Protein AF-A0A661ITM0-F1 (afdb_monomer_lite)

Secondary structure (DSSP, 8-state):
--------HHHHHHHHHHHHHHHTTT-HHHHHHHTTS-HHHHHHHHHHTTPPPPP------

Radius of gyration: 14.04 Å; chains: 1; bounding box: 41×26×34 Å

Structure (mmCIF, N/CA/C/O backbone):
data_AF-A0A661ITM0-F1
#
_entry.id   AF-A0A661ITM0-F1
#
loop_
_atom_site.group_PDB
_atom_site.id
_atom_site.type_symbol
_atom_site.label_atom_id
_atom_site.label_alt_id
_atom_site.label_comp_id
_atom_site.label_asym_id
_atom_site.label_entity_id
_atom_site.label_seq_id
_atom_site.pdbx_PDB_ins_code
_atom_site.Cartn_x
_atom_site.Cartn_y
_atom_site.Cartn_z
_atom_site.occupancy
_atom_site.B_iso_or_equiv
_atom_site.auth_seq_id
_atom_site.auth_comp_id
_atom_site.auth_asym_id
_atom_site.auth_atom_id
_atom_site.pdbx_PDB_model_num
ATOM 1 N N . MET A 1 1 ? -31.950 7.682 8.319 1.00 38.22 1 MET A N 1
ATOM 2 C CA . MET A 1 1 ? -30.769 8.565 8.380 1.00 38.22 1 MET A CA 1
ATOM 3 C C . MET A 1 1 ? -29.558 7.679 8.183 1.00 38.22 1 MET A C 1
ATOM 5 O O . MET A 1 1 ? -29.417 6.723 8.928 1.00 38.22 1 MET A O 1
ATOM 9 N N . THR A 1 2 ? -28.802 7.872 7.105 1.00 53.25 2 THR A N 1
ATOM 10 C CA . THR A 1 2 ? -27.634 7.039 6.791 1.00 53.25 2 THR A CA 1
ATOM 11 C C . THR A 1 2 ? -26.525 7.346 7.783 1.00 53.25 2 THR A C 1
ATOM 13 O O . THR A 1 2 ? -25.988 8.451 7.783 1.00 53.25 2 THR A O 1
ATOM 16 N N . ASP A 1 3 ? -26.229 6.369 8.632 1.00 56.91 3 ASP A N 1
ATOM 17 C CA . ASP A 1 3 ? -25.094 6.360 9.544 1.00 56.91 3 ASP A CA 1
ATOM 18 C C . ASP A 1 3 ? -23.815 6.442 8.696 1.00 56.91 3 ASP A C 1
ATOM 20 O O . ASP A 1 3 ? -23.361 5.458 8.107 1.00 56.91 3 ASP A O 1
ATOM 24 N N . ALA A 1 4 ? -23.294 7.654 8.504 1.00 65.31 4 ALA A N 1
ATOM 25 C CA . ALA A 1 4 ? -22.019 7.866 7.842 1.00 65.31 4 ALA A CA 1
ATOM 26 C C . ALA A 1 4 ? -20.931 7.395 8.809 1.00 65.31 4 ALA A C 1
ATOM 28 O O . ALA A 1 4 ? -20.385 8.184 9.578 1.00 65.31 4 ALA A O 1
ATOM 29 N N . HIS A 1 5 ? -20.670 6.087 8.809 1.00 77.69 5 HIS A N 1
ATOM 30 C CA . HIS A 1 5 ? -19.624 5.486 9.620 1.00 77.69 5 HIS A CA 1
ATOM 31 C C . HIS A 1 5 ? -18.289 6.148 9.265 1.00 77.69 5 HIS A C 1
ATOM 33 O O . HIS A 1 5 ? -17.751 5.957 8.169 1.00 77.69 5 HIS A O 1
ATOM 39 N N . LEU A 1 6 ? -17.785 6.987 10.171 1.00 87.00 6 LEU A N 1
ATOM 40 C CA . LEU A 1 6 ? -16.517 7.677 9.995 1.00 87.00 6 LEU A CA 1
ATOM 41 C C . LEU A 1 6 ? -15.408 6.624 9.973 1.00 87.00 6 LEU A C 1
ATOM 43 O O . LEU A 1 6 ? -15.114 6.003 10.993 1.00 87.00 6 LEU A O 1
ATOM 47 N N . LYS A 1 7 ? -14.798 6.423 8.804 1.00 89.19 7 LYS A N 1
ATOM 48 C CA . LYS A 1 7 ? -13.698 5.471 8.651 1.00 89.19 7 LYS A CA 1
ATOM 49 C C . LYS A 1 7 ? -12.543 5.850 9.567 1.00 89.19 7 LYS A C 1
ATOM 51 O O . LYS A 1 7 ? -12.142 7.012 9.656 1.00 89.19 7 LYS A O 1
ATOM 56 N N . SER A 1 8 ? -11.951 4.846 10.192 1.00 93.75 8 SER A N 1
ATOM 57 C CA . SER A 1 8 ? -10.698 5.009 10.911 1.00 93.75 8 SER A CA 1
ATOM 58 C C . SER A 1 8 ? -9.569 5.401 9.952 1.00 93.75 8 SER A C 1
ATOM 60 O O . SER A 1 8 ? -9.556 5.033 8.774 1.00 93.75 8 SER A O 1
ATOM 62 N N . LEU A 1 9 ? -8.537 6.071 10.475 1.00 93.38 9 LEU A N 1
ATOM 63 C CA . LEU A 1 9 ? -7.315 6.358 9.710 1.00 93.38 9 LEU A CA 1
ATOM 64 C C . LEU A 1 9 ? -6.692 5.089 9.111 1.00 93.38 9 LEU A C 1
ATOM 66 O O . LEU A 1 9 ? -6.089 5.131 8.039 1.00 93.38 9 LEU A O 1
ATOM 70 N N . LYS A 1 10 ? -6.849 3.951 9.800 1.00 92.94 10 LYS A N 1
ATOM 71 C CA . LYS A 1 10 ? -6.371 2.649 9.337 1.00 92.94 10 LYS A CA 1
ATOM 72 C C . LYS A 1 10 ? -7.093 2.212 8.061 1.00 92.94 10 LYS A C 1
ATOM 74 O O . LYS A 1 10 ? -6.434 1.751 7.132 1.00 92.94 10 LYS A O 1
ATOM 79 N N . GLU A 1 11 ? -8.412 2.365 8.008 1.00 93.88 11 GLU A N 1
ATOM 80 C CA . GLU A 1 11 ? -9.225 2.009 6.840 1.00 93.88 11 GLU A CA 1
ATOM 81 C C . GLU A 1 11 ? -8.946 2.938 5.666 1.00 93.88 11 GLU A C 1
ATOM 83 O O . GLU A 1 11 ? -8.648 2.454 4.578 1.00 93.88 11 GLU A O 1
ATOM 88 N N . VAL A 1 12 ? -8.920 4.254 5.904 1.00 95.31 12 VAL A N 1
ATOM 89 C CA . VAL A 1 12 ? -8.590 5.242 4.864 1.00 95.31 12 VAL A CA 1
ATOM 90 C C . VAL A 1 12 ? -7.209 4.961 4.269 1.00 95.31 12 VAL A C 1
ATOM 92 O O . VAL A 1 12 ? -7.042 4.936 3.050 1.00 95.31 12 VAL A O 1
ATOM 95 N N . LYS A 1 13 ? -6.210 4.675 5.113 1.00 95.06 13 LYS A N 1
ATOM 96 C CA . LYS A 1 13 ? -4.860 4.338 4.649 1.00 95.06 13 LYS A CA 1
ATOM 97 C C . LYS A 1 13 ? -4.824 3.023 3.867 1.00 95.06 13 LYS A C 1
ATOM 99 O O . LYS A 1 13 ? -4.131 2.945 2.854 1.00 95.06 13 LYS A O 1
ATOM 104 N N . ARG A 1 14 ? -5.560 2.000 4.313 1.00 95.88 14 ARG A N 1
ATOM 105 C CA . ARG A 1 14 ? -5.664 0.713 3.610 1.00 95.88 14 ARG A CA 1
ATOM 106 C C . ARG A 1 14 ? -6.276 0.887 2.220 1.00 95.88 14 ARG A C 1
ATOM 108 O O . ARG A 1 14 ? -5.734 0.353 1.258 1.00 95.88 14 ARG A O 1
ATOM 115 N N . GLU A 1 15 ? -7.376 1.623 2.118 1.00 96.12 15 GLU A N 1
ATOM 116 C CA . GLU A 1 15 ? -8.058 1.904 0.850 1.00 96.12 15 GLU A CA 1
ATOM 117 C C . GLU A 1 15 ? -7.172 2.695 -0.106 1.00 96.12 15 GLU A C 1
ATOM 119 O O . GLU A 1 15 ? -7.077 2.352 -1.281 1.00 96.12 15 GLU A O 1
ATOM 124 N N . TYR A 1 16 ? -6.461 3.702 0.404 1.00 96.88 16 TYR A N 1
ATOM 125 C CA . TYR A 1 16 ? -5.538 4.481 -0.411 1.00 96.88 16 TYR A CA 1
ATOM 126 C C . TYR A 1 16 ? -4.393 3.627 -0.973 1.00 96.88 16 TYR A C 1
ATOM 128 O O . TYR A 1 16 ? -4.084 3.716 -2.158 1.00 96.88 16 TYR A O 1
ATOM 136 N N . ILE A 1 17 ? -3.798 2.749 -0.156 1.00 96.94 17 ILE A N 1
ATOM 137 C CA . ILE A 1 17 ? -2.754 1.823 -0.622 1.00 96.94 17 ILE A CA 1
ATOM 138 C C . ILE A 1 17 ? -3.297 0.874 -1.694 1.00 96.94 17 ILE A C 1
ATOM 140 O O . ILE A 1 17 ? -2.615 0.655 -2.689 1.00 96.94 17 ILE A O 1
ATOM 144 N N . LEU A 1 18 ? -4.504 0.329 -1.514 1.00 97.12 18 LEU A N 1
ATOM 145 C CA . LEU A 1 18 ? -5.138 -0.540 -2.512 1.00 97.12 18 LEU A CA 1
ATOM 146 C C . LEU A 1 18 ? -5.357 0.181 -3.839 1.00 97.12 18 LEU A C 1
ATOM 148 O O . LEU A 1 18 ? -4.949 -0.333 -4.873 1.00 97.12 18 LEU A O 1
ATOM 152 N N . LYS A 1 19 ? -5.905 1.396 -3.798 1.00 97.38 19 LYS A N 1
ATOM 153 C CA . LYS A 1 19 ? -6.117 2.209 -4.995 1.00 97.38 19 LYS A CA 1
ATOM 154 C C . LYS A 1 19 ? -4.811 2.455 -5.755 1.00 97.38 19 LYS A C 1
ATOM 156 O O . LYS A 1 19 ? -4.766 2.273 -6.964 1.00 97.38 19 LYS A O 1
ATOM 161 N N . VAL A 1 20 ? -3.735 2.816 -5.052 1.00 97.81 20 VAL A N 1
ATOM 162 C CA . VAL A 1 20 ? -2.436 3.044 -5.705 1.00 97.81 20 VAL A CA 1
ATOM 163 C C . VAL A 1 20 ? -1.846 1.750 -6.274 1.00 97.81 20 VAL A C 1
AT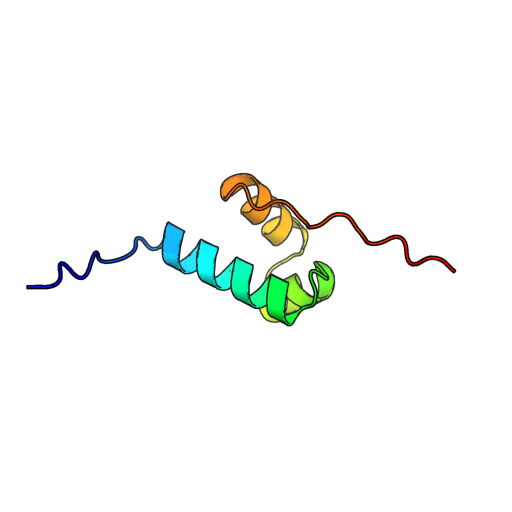OM 165 O O . VAL A 1 20 ? -1.227 1.793 -7.331 1.00 97.81 20 VAL A O 1
ATOM 168 N N . LEU A 1 21 ? -2.046 0.602 -5.616 1.00 96.62 21 LEU A N 1
ATOM 169 C CA . LEU A 1 21 ? -1.639 -0.697 -6.166 1.00 96.62 21 LEU A CA 1
ATOM 170 C C . LEU A 1 21 ? -2.410 -1.041 -7.443 1.00 96.62 21 LEU A C 1
ATOM 172 O O . LEU A 1 21 ? -1.815 -1.562 -8.376 1.00 96.62 21 LEU A O 1
ATOM 176 N N . GLU A 1 22 ? -3.710 -0.759 -7.497 1.00 95.75 22 GLU A N 1
ATOM 177 C CA . GLU A 1 22 ? -4.523 -0.969 -8.699 1.00 95.75 22 GLU A CA 1
ATOM 178 C C . GLU A 1 22 ? -4.071 -0.047 -9.841 1.00 95.75 22 GLU A C 1
ATOM 180 O O . GLU A 1 22 ? -3.824 -0.519 -10.949 1.00 95.75 22 GLU A O 1
ATOM 185 N N . GLU A 1 23 ? -3.866 1.244 -9.561 1.00 96.31 23 GLU A N 1
ATOM 186 C CA . GLU A 1 23 ? -3.363 2.235 -10.529 1.00 96.31 23 GLU A CA 1
ATOM 187 C C . GLU A 1 23 ? -1.941 1.930 -11.025 1.00 96.31 23 GLU A C 1
ATOM 189 O O . GLU A 1 23 ? -1.567 2.306 -12.138 1.00 96.31 23 GLU A O 1
ATOM 194 N N . SER A 1 24 ? -1.129 1.259 -10.207 1.00 95.69 24 SER A N 1
ATOM 195 C CA . SER A 1 24 ? 0.221 0.833 -10.570 1.00 95.69 24 SER A CA 1
ATOM 196 C C . SER A 1 24 ? 0.272 -0.566 -11.183 1.00 95.69 24 SER A C 1
ATOM 198 O O . SER A 1 24 ? 1.368 -1.115 -11.285 1.00 95.69 24 SER A O 1
ATOM 200 N N . GLU A 1 25 ? -0.870 -1.178 -11.512 1.00 95.31 25 GLU A N 1
ATOM 201 C CA . GLU A 1 25 ? -0.954 -2.554 -12.028 1.00 95.31 25 GLU A CA 1
ATOM 202 C C . GLU A 1 25 ? -0.227 -3.572 -11.130 1.00 95.31 25 GLU A C 1
ATOM 204 O O . GLU A 1 25 ? 0.411 -4.520 -11.583 1.00 95.31 25 GLU A O 1
ATOM 209 N N . TRP A 1 26 ? -0.304 -3.362 -9.816 1.00 95.00 26 TRP A N 1
ATOM 210 C CA . TRP A 1 26 ? 0.341 -4.166 -8.778 1.00 95.00 26 TRP A CA 1
ATOM 211 C C . TRP A 1 26 ? 1.879 -4.196 -8.829 1.00 95.00 26 TRP A C 1
ATOM 213 O O . TRP A 1 26 ? 2.507 -5.001 -8.130 1.00 95.00 26 TRP A O 1
ATOM 223 N N . ASP A 1 27 ? 2.510 -3.283 -9.573 1.00 94.62 27 ASP A N 1
ATOM 224 C CA . ASP A 1 27 ? 3.949 -3.034 -9.499 1.00 94.62 27 ASP A CA 1
ATOM 225 C C . ASP A 1 27 ? 4.308 -2.353 -8.167 1.00 94.62 27 ASP A C 1
ATOM 227 O O . ASP A 1 27 ? 4.009 -1.183 -7.923 1.00 94.62 27 ASP A O 1
ATOM 231 N N . LEU A 1 28 ? 4.982 -3.099 -7.288 1.00 94.94 28 LEU A N 1
ATOM 232 C CA . LEU A 1 28 ? 5.381 -2.623 -5.962 1.00 94.94 28 LEU A CA 1
ATOM 233 C C . LEU A 1 28 ? 6.403 -1.489 -5.985 1.00 94.94 28 LEU A C 1
ATOM 235 O O . LEU A 1 28 ? 6.441 -0.697 -5.042 1.00 94.94 28 LEU A O 1
ATOM 239 N N . GLU A 1 29 ? 7.266 -1.440 -6.994 1.00 95.62 29 GLU A N 1
ATOM 240 C CA . GLU A 1 29 ? 8.256 -0.379 -7.116 1.00 95.62 29 GLU A CA 1
ATOM 241 C C . GLU A 1 29 ? 7.545 0.921 -7.479 1.00 95.62 29 GLU A C 1
ATOM 243 O O . GLU A 1 29 ? 7.621 1.894 -6.720 1.00 95.62 29 GLU A O 1
ATOM 248 N N . ARG A 1 30 ? 6.732 0.886 -8.540 1.00 97.06 30 ARG A N 1
ATOM 249 C CA . ARG A 1 30 ? 5.915 2.022 -8.979 1.00 97.06 30 ARG A CA 1
ATOM 250 C C . ARG A 1 30 ? 4.948 2.488 -7.888 1.00 97.06 30 ARG A C 1
ATOM 252 O O . ARG A 1 30 ? 4.893 3.681 -7.591 1.00 97.06 30 ARG A O 1
ATOM 259 N N . ALA A 1 31 ? 4.245 1.568 -7.228 1.00 97.62 31 ALA A N 1
ATOM 260 C CA . ALA A 1 31 ? 3.358 1.891 -6.110 1.00 97.62 31 ALA A CA 1
ATOM 261 C C . ALA A 1 31 ? 4.106 2.586 -4.966 1.00 97.62 31 ALA A C 1
ATO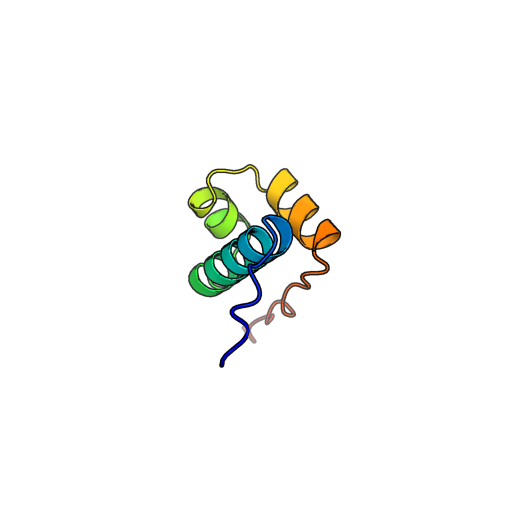M 263 O O . ALA A 1 31 ? 3.611 3.559 -4.399 1.00 97.62 31 ALA A O 1
ATOM 264 N N . SER A 1 32 ? 5.309 2.111 -4.619 1.00 97.81 32 SER A N 1
ATOM 265 C CA . SER A 1 32 ? 6.097 2.708 -3.535 1.00 97.81 32 SER A CA 1
ATOM 266 C C . SER A 1 32 ? 6.545 4.136 -3.857 1.00 97.81 32 SER A C 1
ATOM 268 O O . SER A 1 32 ? 6.480 5.004 -2.985 1.00 97.81 32 SER A O 1
ATOM 270 N N . GLN A 1 33 ? 6.882 4.412 -5.121 1.00 97.75 33 GLN A N 1
ATOM 271 C CA . GLN A 1 33 ? 7.201 5.759 -5.598 1.00 97.75 33 GLN A CA 1
ATOM 272 C C . GLN A 1 33 ? 5.982 6.692 -5.538 1.00 97.75 33 GLN A C 1
ATOM 274 O O . GLN A 1 33 ? 6.091 7.797 -5.008 1.00 97.75 33 GLN A O 1
ATOM 279 N N . LEU A 1 34 ? 4.811 6.238 -6.004 1.00 97.31 34 LEU A N 1
ATOM 280 C CA . LEU A 1 34 ? 3.561 7.013 -5.95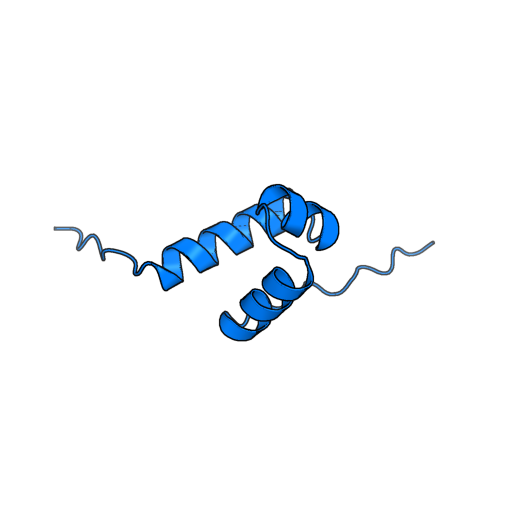4 1.00 97.31 34 LEU A CA 1
ATOM 281 C C . LEU A 1 34 ? 3.128 7.322 -4.514 1.00 97.31 34 LEU A C 1
ATOM 283 O O . LEU A 1 34 ? 2.722 8.441 -4.202 1.00 97.31 34 LEU A O 1
ATOM 287 N N . LEU A 1 35 ? 3.280 6.349 -3.613 1.00 96.62 35 LEU A N 1
ATOM 288 C CA . LEU A 1 35 ? 3.017 6.508 -2.182 1.00 96.62 35 LEU A CA 1
ATOM 289 C C . LEU A 1 35 ? 4.098 7.317 -1.449 1.00 96.62 35 LEU A C 1
ATOM 291 O O . LEU A 1 35 ? 3.898 7.654 -0.282 1.00 96.62 35 LEU A O 1
ATOM 295 N N . LYS A 1 36 ? 5.227 7.625 -2.104 1.00 97.31 36 LYS A N 1
ATOM 296 C CA . LYS A 1 36 ? 6.399 8.304 -1.526 1.00 97.31 36 LYS A CA 1
ATOM 297 C C . LYS A 1 36 ? 6.936 7.609 -0.269 1.00 97.31 36 LYS A C 1
ATOM 299 O O . LYS A 1 36 ? 7.299 8.255 0.712 1.00 97.31 36 LYS A O 1
ATOM 304 N N . ILE A 1 37 ? 6.992 6.281 -0.301 1.00 96.94 37 ILE A N 1
ATOM 305 C CA . ILE A 1 37 ? 7.546 5.445 0.770 1.00 96.94 37 ILE A CA 1
ATOM 306 C C . ILE A 1 37 ? 8.550 4.448 0.202 1.00 96.94 37 ILE A C 1
ATOM 308 O O . ILE A 1 37 ? 8.544 4.145 -0.987 1.00 96.94 37 ILE A O 1
ATOM 312 N N . SER A 1 38 ? 9.393 3.874 1.058 1.00 97.69 38 SER A N 1
ATOM 313 C CA . SER A 1 38 ? 10.245 2.768 0.628 1.00 97.69 38 SER A CA 1
ATOM 314 C C . SER A 1 38 ? 9.410 1.530 0.287 1.00 97.69 38 SER A C 1
ATOM 316 O O . SER A 1 38 ? 8.388 1.236 0.919 1.00 97.69 38 SER A O 1
ATOM 318 N N . SER A 1 39 ? 9.888 0.718 -0.656 1.00 95.50 39 SER A N 1
ATOM 319 C CA . SER A 1 39 ? 9.234 -0.551 -0.994 1.00 95.50 39 SER A CA 1
ATOM 320 C C . SER A 1 39 ? 9.220 -1.527 0.194 1.00 95.50 39 SER A C 1
ATOM 322 O O . SER A 1 39 ? 8.315 -2.353 0.314 1.00 95.50 39 SER A O 1
ATOM 324 N N . SER A 1 40 ? 10.185 -1.421 1.117 1.00 96.94 40 SER A N 1
ATOM 325 C CA . SER A 1 40 ? 10.199 -2.188 2.370 1.00 96.94 40 SER A CA 1
ATOM 326 C C . SER A 1 40 ? 9.041 -1.806 3.297 1.00 96.94 40 SER A C 1
ATOM 328 O O . SER A 1 40 ? 8.388 -2.695 3.855 1.00 96.94 40 SER A O 1
ATOM 330 N N . LEU A 1 41 ? 8.735 -0.508 3.413 1.00 96.88 41 LEU A N 1
ATOM 331 C CA . LEU A 1 41 ? 7.602 -0.013 4.190 1.00 96.88 41 LEU A CA 1
ATOM 332 C C . LEU A 1 41 ? 6.272 -0.383 3.530 1.00 96.88 41 LEU A C 1
ATOM 334 O O . LEU A 1 41 ? 5.366 -0.843 4.223 1.00 96.88 41 LEU A O 1
ATOM 338 N N . LEU A 1 42 ? 6.177 -0.290 2.199 1.00 96.81 42 LEU A N 1
ATOM 339 C CA . LEU A 1 42 ? 5.000 -0.759 1.467 1.00 96.81 42 LEU A CA 1
ATOM 340 C C . LEU A 1 42 ? 4.725 -2.236 1.771 1.00 96.81 42 LEU A C 1
ATOM 342 O O . LEU A 1 42 ? 3.642 -2.573 2.238 1.00 96.81 42 LEU A O 1
ATOM 346 N N . ARG A 1 43 ? 5.725 -3.116 1.623 1.00 96.06 43 ARG A N 1
ATOM 347 C CA . ARG A 1 43 ? 5.590 -4.552 1.939 1.00 96.06 43 ARG A CA 1
ATOM 348 C C . ARG A 1 43 ? 5.169 -4.804 3.386 1.00 96.06 43 ARG A C 1
ATOM 350 O O . ARG A 1 43 ? 4.426 -5.750 3.639 1.00 96.06 43 ARG A O 1
ATOM 357 N N . ARG A 1 44 ? 5.645 -3.995 4.337 1.00 96.88 44 ARG A N 1
ATOM 358 C CA . ARG A 1 44 ? 5.213 -4.068 5.738 1.00 96.88 44 ARG A CA 1
ATOM 359 C C . ARG A 1 44 ? 3.727 -3.730 5.870 1.00 96.88 44 ARG A C 1
ATOM 361 O O . ARG A 1 44 ? 3.004 -4.514 6.476 1.00 96.88 44 ARG A O 1
ATOM 368 N N . HIS A 1 45 ? 3.268 -2.647 5.250 1.00 95.50 45 HIS A N 1
ATOM 369 C CA . HIS A 1 45 ? 1.852 -2.282 5.247 1.00 95.50 45 HIS A CA 1
ATOM 370 C C . HIS A 1 45 ? 0.964 -3.344 4.595 1.00 95.50 45 HIS A C 1
ATOM 372 O O . HIS A 1 45 ? -0.101 -3.639 5.12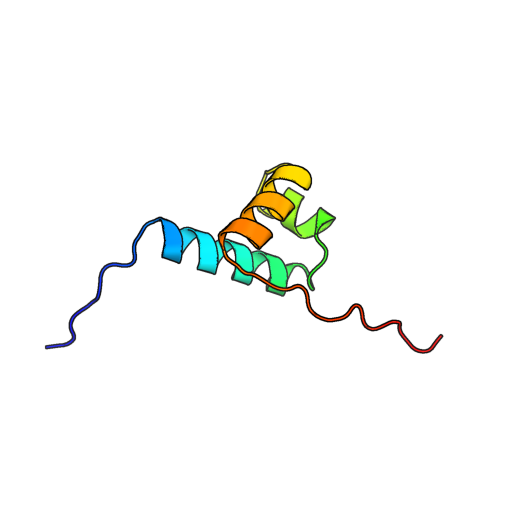9 1.00 95.50 45 HIS A O 1
ATOM 378 N N . LEU A 1 46 ? 1.405 -3.990 3.509 1.00 95.81 46 LEU A N 1
ATOM 379 C CA . LEU A 1 46 ? 0.638 -5.091 2.910 1.00 95.81 46 LEU A CA 1
ATOM 380 C C . LEU A 1 46 ? 0.409 -6.231 3.907 1.00 95.81 46 LEU A C 1
ATOM 382 O O . LEU A 1 46 ? -0.708 -6.733 4.015 1.00 95.81 46 LEU A O 1
ATOM 386 N N . ARG A 1 47 ? 1.438 -6.596 4.686 1.00 95.69 47 ARG A N 1
ATOM 387 C CA . ARG A 1 47 ? 1.311 -7.609 5.745 1.00 95.69 47 ARG A CA 1
ATOM 388 C C . ARG A 1 47 ? 0.388 -7.147 6.871 1.00 95.69 47 ARG A C 1
ATOM 390 O O . ARG A 1 47 ? -0.493 -7.900 7.267 1.00 95.69 47 ARG A O 1
ATOM 397 N N . GLU A 1 48 ? 0.558 -5.917 7.356 1.00 95.50 48 GLU A N 1
ATOM 398 C CA . GLU A 1 48 ? -0.254 -5.340 8.443 1.00 95.50 48 GLU A CA 1
ATOM 399 C C . GLU A 1 48 ? -1.741 -5.212 8.077 1.00 95.50 48 GLU A C 1
ATOM 401 O O . GLU A 1 48 ? -2.609 -5.340 8.943 1.00 95.50 48 GLU A O 1
ATOM 406 N N . TYR A 1 49 ? -2.045 -4.964 6.801 1.00 94.69 49 TYR A N 1
ATOM 407 C CA . TYR A 1 49 ? -3.410 -4.811 6.294 1.00 94.69 49 TYR A CA 1
ATOM 408 C C . TYR A 1 49 ? -3.988 -6.077 5.654 1.00 94.69 49 TYR A C 1
ATOM 410 O O . TYR A 1 49 ? -5.119 -6.039 5.163 1.00 94.69 49 TYR A O 1
ATOM 418 N N . GLY A 1 50 ? -3.236 -7.183 5.647 1.00 94.06 50 GLY A N 1
ATOM 419 C CA . GLY A 1 50 ? -3.659 -8.447 5.042 1.00 94.06 50 GLY A CA 1
ATOM 420 C C . GLY A 1 50 ? -3.908 -8.357 3.532 1.00 94.06 50 GLY A C 1
ATOM 421 O O . GLY A 1 50 ? -4.713 -9.119 3.000 1.00 94.06 50 GLY A O 1
ATOM 422 N N . ILE A 1 51 ? -3.257 -7.419 2.838 1.00 93.19 51 ILE A N 1
ATOM 423 C CA . ILE A 1 51 ? -3.380 -7.249 1.388 1.00 93.19 51 ILE A CA 1
ATOM 424 C C . ILE A 1 51 ? -2.517 -8.313 0.710 1.00 93.19 51 ILE A C 1
ATOM 426 O O . ILE A 1 51 ? -1.293 -8.333 0.865 1.00 93.19 51 ILE A O 1
ATOM 430 N N . LYS A 1 52 ? -3.161 -9.204 -0.044 1.00 91.31 52 LYS A N 1
ATOM 431 C CA . LYS A 1 52 ? -2.486 -10.218 -0.855 1.00 91.31 52 LYS A CA 1
ATOM 432 C C . LYS A 1 52 ? -2.264 -9.668 -2.255 1.00 91.31 52 LYS A C 1
ATOM 434 O O . LYS A 1 52 ? -3.168 -9.076 -2.833 1.00 91.31 52 LYS A O 1
ATOM 439 N N . LEU A 1 53 ? -1.064 -9.881 -2.783 1.00 87.44 53 LEU A N 1
ATOM 440 C CA . LEU A 1 53 ? -0.778 -9.578 -4.179 1.00 87.44 53 LEU A CA 1
ATOM 441 C C . LEU A 1 53 ? -1.520 -10.579 -5.069 1.00 87.44 53 LEU A C 1
ATOM 443 O O . LEU A 1 53 ? -1.600 -11.756 -4.693 1.00 87.44 53 LEU A O 1
ATOM 447 N N . PRO A 1 54 ? -2.033 -10.151 -6.232 1.00 86.88 54 PRO A N 1
ATOM 448 C CA . PRO A 1 54 ? -2.516 -11.082 -7.225 1.00 86.88 54 PRO A CA 1
ATOM 449 C C . PRO A 1 54 ? -1.367 -12.016 -7.618 1.00 86.88 54 PRO A C 1
ATOM 451 O O . PRO A 1 54 ? -0.190 -11.628 -7.548 1.00 86.88 54 PRO A O 1
ATOM 454 N N . PRO A 1 55 ? -1.679 -13.264 -8.000 1.00 79.94 55 PRO A N 1
ATOM 455 C CA . PRO A 1 55 ? -0.680 -14.122 -8.608 1.00 79.94 55 PRO A CA 1
ATOM 456 C C . PRO A 1 55 ? -0.046 -13.345 -9.759 1.00 79.94 55 PRO A C 1
ATOM 458 O O . PRO A 1 55 ? -0.756 -12.785 -10.592 1.00 79.94 55 PRO A O 1
ATOM 461 N N . ARG A 1 56 ? 1.290 -13.266 -9.774 1.00 67.75 56 ARG A N 1
ATOM 462 C CA . ARG A 1 5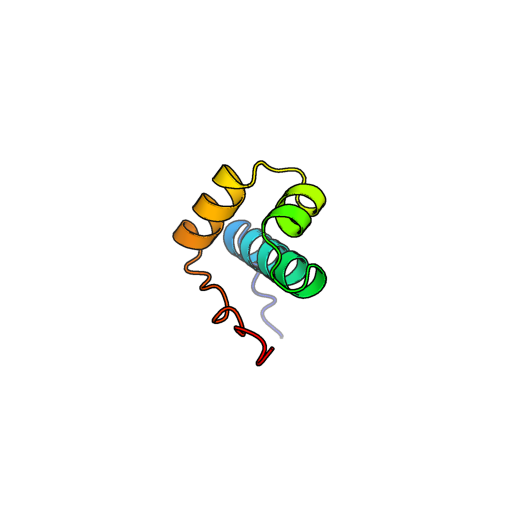6 ? 1.999 -12.763 -10.948 1.00 67.75 56 ARG A CA 1
ATOM 463 C C . ARG A 1 56 ? 1.539 -13.627 -12.104 1.00 67.75 56 ARG A C 1
ATOM 465 O O . ARG A 1 56 ? 1.835 -14.824 -12.097 1.00 67.75 56 ARG A O 1
ATOM 472 N N . ASP A 1 57 ? 0.804 -13.037 -13.036 1.00 62.66 57 ASP A N 1
ATOM 473 C CA . ASP A 1 57 ? 0.528 -13.703 -14.289 1.00 62.66 57 ASP A CA 1
ATOM 474 C C . ASP A 1 57 ? 1.899 -13.893 -14.936 1.00 62.66 57 ASP A C 1
ATOM 476 O O . ASP A 1 57 ? 2.555 -12.941 -15.364 1.00 62.66 57 ASP A O 1
ATOM 480 N N . LYS A 1 58 ? 2.429 -15.117 -14.848 1.00 53.97 58 LYS A N 1
ATOM 481 C CA . LYS A 1 58 ? 3.580 -15.508 -15.647 1.00 53.97 58 LYS A CA 1
ATOM 482 C C . LYS A 1 58 ? 3.018 -15.553 -17.052 1.00 53.97 58 LYS A C 1
ATOM 484 O O . LYS A 1 58 ? 2.498 -16.593 -17.452 1.00 53.97 58 LYS A O 1
ATOM 489 N N . GLY A 1 59 ? 3.031 -14.405 -17.728 1.00 48.56 59 GLY A N 1
ATOM 490 C CA . GLY A 1 59 ? 2.605 -14.300 -19.110 1.00 48.56 59 GLY A CA 1
ATOM 491 C C . GLY A 1 59 ? 3.161 -15.495 -19.870 1.00 48.56 59 GLY A C 1
ATOM 492 O O . GLY A 1 59 ? 4.348 -15.806 -19.766 1.00 48.56 59 G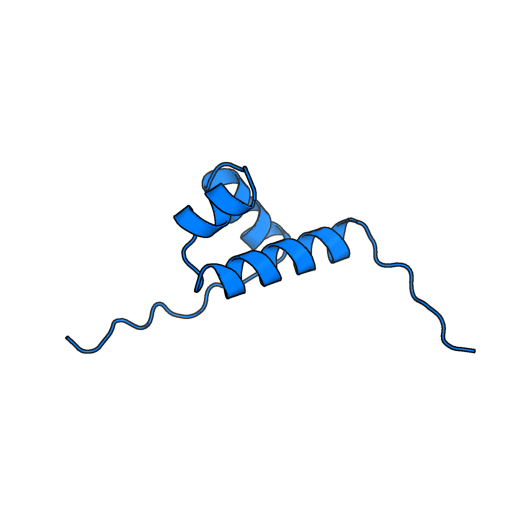LY A O 1
ATOM 493 N N . LYS A 1 60 ? 2.272 -16.226 -20.544 1.00 47.84 60 LYS A N 1
ATOM 494 C CA . LYS A 1 60 ? 2.671 -17.215 -21.539 1.00 47.84 60 LYS A CA 1
ATOM 495 C C . LYS A 1 60 ? 3.543 -16.478 -22.559 1.00 47.84 60 LYS A C 1
ATOM 497 O O . LYS A 1 60 ? 3.022 -15.636 -23.287 1.00 47.84 60 LYS A O 1
ATOM 502 N N . GLY A 1 61 ? 4.838 -16.765 -22.567 1.00 40.53 61 GLY A N 1
ATOM 503 C CA . GLY A 1 61 ? 5.829 -16.170 -23.462 1.00 40.53 61 GLY A CA 1
ATOM 504 C C . GLY A 1 61 ? 7.200 -16.735 -23.170 1.00 40.53 61 GLY A C 1
ATOM 505 O O . GLY A 1 61 ? 7.757 -16.356 -22.119 1.00 40.53 61 GLY A O 1
#

pLDDT: mean 87.81, std 16.12, range [38.22, 97.81]

Foldseek 3Di:
DDPPPDDDPLVVVLVVLVVLCVVVVNPLVSSCVVVVHDSVVSVVSCVVSVPDGDPPPPPPD

Sequence (61 aa):
MTDAHLKSLKEVKREYILKVLEESEWDLERASQLLKISSSLLRRHLREYGIKLPPRDKGKG